Protein AF-A0A5Q0TF15-F1 (afdb_monomer_lite)

Foldseek 3Di:
DKDFDADPVRHTQKIWDCPFLQWIFIWGDDPNDTDTDIHGFDWDKDKDKFKFFDPDAQVVRCVVSPQDPVQSVLQCVQCVLPDNCRPPPDGGKMKMWIFIFTHGPHDTGDRTHTQWIWIGDPPDIFIWGADPVRHTAGPVRHHSPPDDDPDPDPDDDDDPDDD

InterPro domains:
  IPR011055 Duplicated hybrid motif [SSF51261] (28-163)
  IPR045834 Csd3-like, second N-terminal domain [PF19425] (43-163)

Radius of gyration: 25.11 Å; chains: 1; bounding box: 50×53×67 Å

pLDDT: mean 88.48, std 8.02, range [61.94, 98.0]

Secondary structure (DSSP, 8-state):
-EEEEE-TTSSEEEEEEEEETTEEEEEEEETTEEEEEEEEPPPEEEEEEEEEE--S-HHHHHHHTT--HHHHHHHHHHHTTT--HHHH--TT-EEEEEEEEEEETTEEEEEEEEEEEEEE-SS-EEEEEE-TTS-EE-TTS-B-S-PPPSSSSSS-PPPSS--

Organism: NCBI:txid2662262

Sequence (163 aa):
MIEWQLTSTGKIASLSIFRTPKLVSQFRWENGQYQYRPLRKKGIHKTRIYRASMEGNFFHTASDIGLTPPQIRSIYQALYWDIDVTRQAKLGDQLKVAIAQNVIGNQIVGQGKVIGVSYRTQHQHWLLLRADNGQFYAPDGSSNQKTLRRWPLSQPYRISSDF

Structure (mmCIF, N/CA/C/O backbone):
data_AF-A0A5Q0TF15-F1
#
_entry.id   AF-A0A5Q0TF15-F1
#
loop_
_atom_site.group_PDB
_atom_site.id
_atom_site.type_symbol
_atom_site.label_atom_id
_atom_site.label_alt_id
_atom_site.label_comp_id
_atom_site.label_asym_id
_atom_site.label_entity_id
_atom_site.label_seq_id
_atom_site.pdbx_PDB_ins_code
_atom_site.Cartn_x
_atom_site.Cartn_y
_atom_site.Cartn_z
_atom_site.occupancy
_atom_site.B_iso_or_equiv
_atom_site.auth_seq_id
_atom_site.auth_comp_id
_atom_site.auth_asym_id
_atom_site.auth_atom_id
_atom_site.pdbx_PDB_model_num
ATOM 1 N N . MET A 1 1 ? 18.625 -8.246 -17.814 1.00 81.81 1 MET A N 1
ATOM 2 C CA . MET A 1 1 ? 18.700 -9.145 -18.987 1.00 81.81 1 MET A CA 1
ATOM 3 C C . MET A 1 1 ? 19.262 -8.363 -20.158 1.00 81.81 1 MET A C 1
ATOM 5 O O . MET A 1 1 ? 18.983 -7.168 -20.260 1.00 81.81 1 MET A O 1
ATOM 9 N N . ILE A 1 2 ? 20.076 -9.007 -20.986 1.00 89.88 2 ILE A N 1
ATOM 10 C CA . ILE A 1 2 ? 20.648 -8.417 -22.195 1.00 89.88 2 ILE A CA 1
ATOM 11 C C . ILE A 1 2 ? 20.349 -9.387 -23.331 1.00 89.88 2 ILE A C 1
ATOM 13 O O . ILE A 1 2 ? 20.580 -10.582 -23.185 1.00 89.88 2 ILE A O 1
ATOM 17 N N . GLU A 1 3 ? 19.826 -8.865 -24.430 1.00 91.81 3 GLU A N 1
ATOM 18 C CA . GLU A 1 3 ? 19.628 -9.603 -25.674 1.00 91.81 3 GLU A CA 1
ATOM 19 C C . GLU A 1 3 ? 20.444 -8.919 -26.764 1.00 91.81 3 GLU A C 1
ATOM 21 O O . GLU A 1 3 ? 20.519 -7.688 -26.810 1.00 91.81 3 GLU A O 1
ATOM 26 N N . TRP A 1 4 ? 21.060 -9.697 -27.643 1.00 90.75 4 TRP A N 1
ATOM 27 C CA . TRP A 1 4 ? 21.768 -9.159 -28.794 1.00 90.75 4 TRP A CA 1
ATOM 28 C C . TRP A 1 4 ? 21.515 -10.016 -30.025 1.00 90.75 4 TRP A C 1
ATOM 30 O O . TRP A 1 4 ? 21.214 -11.205 -29.934 1.00 90.75 4 TRP A O 1
ATOM 40 N N . GLN A 1 5 ? 21.640 -9.386 -31.185 1.00 90.62 5 GLN A N 1
ATOM 41 C CA . GLN A 1 5 ? 21.574 -10.037 -32.483 1.00 90.62 5 GLN A CA 1
ATOM 42 C C . GLN A 1 5 ? 22.838 -9.693 -33.255 1.00 90.62 5 GLN A C 1
ATOM 44 O O . GLN A 1 5 ? 23.268 -8.537 -33.273 1.00 90.62 5 GLN A O 1
ATOM 49 N N . LEU A 1 6 ? 23.430 -10.703 -33.883 1.00 89.50 6 LEU A N 1
ATOM 50 C CA . LEU A 1 6 ? 24.609 -10.552 -34.724 1.00 89.50 6 LEU A CA 1
ATOM 51 C C . LEU A 1 6 ? 24.195 -10.463 -36.196 1.00 89.50 6 LEU A C 1
ATOM 53 O O . LEU A 1 6 ? 23.203 -11.056 -36.615 1.00 89.50 6 LEU A O 1
ATOM 57 N N . THR A 1 7 ? 24.972 -9.733 -36.984 1.00 84.69 7 THR A N 1
ATOM 58 C CA . THR A 1 7 ? 24.934 -9.775 -38.448 1.00 84.69 7 THR A CA 1
ATOM 59 C C . THR A 1 7 ? 25.579 -11.079 -38.933 1.00 84.69 7 THR A C 1
ATOM 61 O O . THR A 1 7 ? 26.367 -11.690 -38.211 1.00 84.69 7 THR A O 1
ATOM 64 N N . SER A 1 8 ? 25.337 -11.473 -40.187 1.00 81.31 8 SER A N 1
ATOM 65 C CA . SER A 1 8 ? 26.011 -12.605 -40.854 1.00 81.31 8 SER A CA 1
ATOM 66 C C . SER A 1 8 ? 27.548 -12.552 -40.806 1.00 81.31 8 SER A C 1
ATOM 68 O O . SER A 1 8 ? 28.204 -13.576 -40.944 1.00 81.31 8 SER A O 1
ATOM 70 N N . THR A 1 9 ? 28.129 -11.372 -40.571 1.00 82.69 9 THR A N 1
ATOM 71 C CA . THR A 1 9 ? 29.573 -11.126 -40.429 1.00 82.69 9 THR A CA 1
ATOM 72 C C . THR A 1 9 ? 30.087 -11.191 -38.983 1.00 82.69 9 THR A C 1
ATOM 74 O O . THR A 1 9 ? 31.247 -10.874 -38.732 1.00 82.69 9 THR A O 1
ATOM 77 N N . GLY A 1 10 ? 29.238 -11.538 -38.009 1.00 79.81 10 GLY A N 1
ATOM 78 C CA . GLY A 1 10 ? 29.607 -11.649 -36.591 1.00 79.81 10 GLY A CA 1
ATOM 79 C C . GLY A 1 10 ? 29.656 -10.325 -35.814 1.00 79.81 10 GLY A C 1
ATOM 80 O O . GLY A 1 10 ? 29.931 -10.332 -34.617 1.00 79.81 10 GLY A O 1
ATOM 81 N N . LYS A 1 11 ? 29.364 -9.180 -36.448 1.00 83.25 11 LYS A N 1
ATOM 82 C CA . LYS A 1 11 ? 29.220 -7.881 -35.756 1.00 83.25 11 LYS A CA 1
ATOM 83 C C . LYS A 1 11 ? 27.865 -7.777 -35.051 1.00 83.25 11 LYS A C 1
ATOM 85 O O . LYS A 1 11 ? 26.896 -8.373 -35.504 1.00 83.25 11 LYS A O 1
ATOM 90 N N . ILE A 1 12 ? 27.766 -6.991 -33.979 1.00 84.50 12 ILE A N 1
ATOM 91 C CA . ILE A 1 12 ? 26.492 -6.760 -33.280 1.00 84.50 12 ILE A CA 1
ATOM 92 C C . ILE A 1 12 ? 25.589 -5.874 -34.150 1.00 84.50 12 ILE A C 1
ATOM 94 O O . ILE A 1 12 ? 25.848 -4.688 -34.332 1.00 84.50 12 ILE A O 1
ATOM 98 N N . ALA A 1 13 ? 24.508 -6.446 -34.675 1.00 87.81 13 ALA A N 1
ATOM 99 C CA . ALA A 1 13 ? 23.481 -5.717 -35.414 1.00 87.81 13 ALA A CA 1
ATOM 100 C C . ALA A 1 13 ? 22.584 -4.919 -34.459 1.00 87.81 13 ALA A C 1
ATOM 102 O O . ALA A 1 13 ? 22.242 -3.760 -34.709 1.00 87.81 13 ALA A O 1
ATOM 103 N N . SER A 1 14 ? 22.205 -5.542 -33.340 1.00 89.06 14 SER A N 1
ATOM 104 C CA . SER A 1 14 ? 21.426 -4.888 -32.298 1.00 89.06 14 SER A CA 1
ATOM 105 C C . SER A 1 14 ? 21.769 -5.407 -30.904 1.00 89.06 14 SER A C 1
ATOM 107 O O . SER A 1 14 ? 22.071 -6.583 -30.717 1.00 89.06 14 SER A O 1
ATOM 109 N N . LEU A 1 15 ? 21.706 -4.514 -29.921 1.00 91.62 15 LEU A N 1
ATOM 110 C CA . LEU A 1 15 ? 21.877 -4.791 -28.499 1.00 91.62 15 LEU A CA 1
ATOM 111 C C . LEU A 1 15 ? 20.691 -4.190 -27.752 1.00 91.62 15 LEU A C 1
ATOM 113 O O . LEU A 1 15 ? 20.355 -3.023 -27.940 1.00 91.62 15 LEU A O 1
ATOM 117 N N . SER A 1 16 ? 20.050 -4.968 -26.892 1.00 91.69 16 SER A N 1
ATOM 118 C CA . SER A 1 16 ? 18.908 -4.539 -26.093 1.00 91.69 16 SER A CA 1
ATOM 119 C C . SER A 1 16 ? 19.166 -4.844 -24.623 1.00 91.69 16 SER A C 1
ATOM 121 O O . SER A 1 16 ? 19.318 -5.992 -24.214 1.00 91.69 16 SER A O 1
ATOM 123 N N . ILE A 1 17 ? 19.223 -3.788 -23.814 1.00 91.06 17 ILE A N 1
ATOM 124 C CA . ILE A 1 17 ? 19.452 -3.861 -22.371 1.00 91.06 17 ILE A CA 1
ATOM 125 C C . ILE A 1 17 ? 18.125 -3.584 -21.669 1.00 91.06 17 ILE A C 1
ATOM 127 O O . ILE A 1 17 ? 17.593 -2.470 -21.719 1.00 91.06 17 ILE A O 1
ATOM 131 N N . PHE A 1 18 ? 17.595 -4.592 -20.984 1.00 86.69 18 PHE A N 1
ATOM 132 C CA . PHE A 1 18 ? 16.352 -4.486 -20.226 1.00 86.69 18 PHE A CA 1
ATOM 133 C C . PHE A 1 18 ? 16.638 -3.803 -18.887 1.00 86.69 18 PHE A C 1
ATOM 135 O O . PHE A 1 18 ? 17.047 -4.456 -17.926 1.00 86.69 18 PHE A O 1
ATOM 142 N N . ARG A 1 19 ? 16.458 -2.475 -18.841 1.00 84.56 19 ARG A N 1
ATOM 143 C CA . ARG A 1 19 ? 16.702 -1.642 -17.649 1.00 84.56 19 ARG A CA 1
ATOM 144 C C . ARG A 1 19 ? 15.606 -1.839 -16.605 1.00 84.56 19 ARG A C 1
ATOM 146 O O . ARG A 1 19 ? 15.888 -1.999 -15.427 1.00 84.56 19 ARG A O 1
ATOM 153 N N . THR A 1 20 ? 14.352 -1.808 -17.053 1.00 81.94 20 THR A N 1
ATOM 154 C CA . THR A 1 20 ? 13.155 -2.089 -16.247 1.00 81.94 20 THR A CA 1
ATOM 155 C C . THR A 1 20 ? 12.113 -2.781 -17.130 1.00 81.94 20 THR A C 1
ATOM 157 O O . THR A 1 20 ? 12.235 -2.731 -18.355 1.00 81.94 20 THR A O 1
ATOM 160 N N . PRO A 1 21 ? 11.023 -3.335 -16.572 1.00 78.56 21 PRO A N 1
ATOM 161 C CA . PRO A 1 21 ? 9.918 -3.828 -17.396 1.00 78.56 21 PRO A CA 1
ATOM 162 C C . PRO A 1 21 ? 9.308 -2.762 -18.332 1.00 78.56 21 PRO A C 1
ATOM 164 O O . PRO A 1 21 ? 8.740 -3.110 -19.366 1.00 78.56 21 PRO A O 1
ATOM 167 N N . LYS A 1 22 ? 9.440 -1.461 -18.001 1.00 80.81 22 LYS A N 1
ATOM 168 C CA . LYS A 1 22 ? 8.986 -0.327 -18.834 1.00 80.81 22 LYS A CA 1
ATOM 169 C C . LYS A 1 22 ? 10.013 0.138 -19.859 1.00 80.81 22 LYS A C 1
ATOM 171 O O . LYS A 1 22 ? 9.605 0.727 -20.855 1.00 80.81 22 LYS A O 1
ATOM 176 N N . LEU A 1 23 ? 11.307 -0.050 -19.604 1.00 85.19 23 LEU A N 1
ATOM 177 C CA . LEU A 1 23 ? 12.380 0.612 -20.343 1.00 85.19 23 LEU A CA 1
ATOM 178 C C . LEU A 1 23 ? 13.403 -0.396 -20.854 1.00 85.19 23 LEU A C 1
ATOM 180 O O . LEU A 1 23 ? 14.109 -1.034 -20.070 1.00 85.19 23 LEU A O 1
ATOM 184 N N . VAL A 1 24 ? 13.536 -0.446 -22.175 1.00 88.62 24 VAL A N 1
ATOM 185 C CA . VAL A 1 24 ? 14.612 -1.157 -22.860 1.00 88.62 24 VAL A CA 1
ATOM 186 C C . VAL A 1 24 ? 15.492 -0.128 -23.563 1.00 88.62 24 VAL A C 1
ATOM 188 O O . VAL A 1 24 ? 15.011 0.690 -24.346 1.00 88.62 24 VAL A O 1
ATOM 191 N N . SER A 1 25 ? 16.785 -0.152 -23.255 1.00 91.81 25 SER A N 1
ATOM 192 C CA . SER A 1 25 ? 17.795 0.620 -23.976 1.00 91.81 25 SER A CA 1
ATOM 193 C C . SER A 1 25 ? 18.221 -0.191 -25.193 1.00 91.81 25 SER A C 1
ATOM 195 O O . SER A 1 25 ? 18.895 -1.207 -25.027 1.00 91.81 25 SER A O 1
ATOM 197 N N . GLN A 1 26 ? 17.808 0.224 -26.390 1.00 92.12 26 GLN A N 1
ATOM 198 C CA . GLN A 1 26 ? 18.175 -0.446 -27.632 1.00 92.12 26 GLN A CA 1
ATOM 199 C C . GLN A 1 26 ? 19.285 0.332 -28.343 1.00 92.12 26 GLN A C 1
ATOM 201 O O . GLN A 1 26 ? 19.202 1.549 -28.489 1.00 92.12 26 GLN A O 1
ATOM 206 N N . PHE A 1 27 ? 20.303 -0.385 -28.804 1.00 92.06 27 PHE A N 1
ATOM 207 C CA . PHE A 1 27 ? 21.359 0.113 -29.673 1.00 92.06 27 PHE A CA 1
ATOM 208 C C . PHE A 1 27 ? 21.293 -0.673 -30.977 1.00 92.06 27 PHE A C 1
ATOM 210 O O . PHE A 1 27 ? 21.299 -1.904 -30.951 1.00 92.06 27 PHE A O 1
ATOM 217 N N . ARG A 1 28 ? 21.190 0.016 -32.111 1.00 90.75 28 ARG A N 1
ATOM 218 C CA . ARG A 1 28 ? 21.175 -0.611 -33.440 1.00 90.75 28 ARG A CA 1
ATOM 219 C C . ARG A 1 28 ? 22.269 -0.025 -34.302 1.00 90.75 28 ARG A C 1
ATOM 221 O O . ARG A 1 28 ? 22.482 1.183 -34.280 1.00 90.75 28 ARG A O 1
ATOM 228 N N . TRP A 1 29 ? 22.944 -0.888 -35.045 1.00 87.94 29 TRP A N 1
ATOM 229 C CA . TRP A 1 29 ? 23.899 -0.461 -36.050 1.00 87.94 29 TRP A CA 1
ATOM 230 C C . TRP A 1 29 ? 23.142 0.056 -37.279 1.00 87.94 29 TRP A C 1
ATOM 232 O O . TRP A 1 29 ? 22.541 -0.724 -38.015 1.00 87.94 29 TRP A O 1
ATOM 242 N N . GLU A 1 30 ? 23.149 1.371 -37.488 1.00 86.62 30 GLU A N 1
ATOM 243 C CA . GLU A 1 30 ? 22.524 2.044 -38.632 1.00 86.62 30 GLU A CA 1
ATOM 244 C C . GLU A 1 30 ? 23.494 3.127 -39.143 1.00 86.62 30 GLU A C 1
ATOM 246 O O . GLU A 1 30 ? 24.046 3.897 -38.358 1.00 86.62 30 GLU A O 1
ATOM 251 N N . ASN A 1 31 ? 23.717 3.203 -40.459 1.00 83.38 31 ASN A N 1
ATOM 252 C CA . ASN A 1 31 ? 24.589 4.208 -41.096 1.00 83.38 31 ASN A CA 1
ATOM 253 C C . ASN A 1 31 ? 26.028 4.268 -40.533 1.00 83.38 31 ASN A C 1
ATOM 255 O O . ASN A 1 31 ? 26.580 5.347 -40.339 1.00 83.38 31 ASN A O 1
ATOM 259 N N . GLY A 1 32 ? 26.638 3.112 -40.246 1.00 83.31 32 GLY A N 1
ATOM 260 C CA . GLY A 1 32 ? 28.040 3.032 -39.808 1.00 83.31 32 GLY A CA 1
ATOM 261 C C . GLY A 1 32 ? 28.297 3.400 -38.341 1.00 83.31 32 GLY A C 1
ATOM 262 O O . GLY A 1 32 ? 29.452 3.445 -37.927 1.00 83.31 32 GLY A O 1
ATOM 263 N N . GLN A 1 33 ? 27.248 3.635 -37.550 1.00 88.50 33 GLN A N 1
ATOM 264 C CA . GLN A 1 33 ? 27.341 3.930 -36.120 1.00 88.50 33 GLN A CA 1
ATOM 265 C C . GLN A 1 33 ? 26.211 3.258 -35.333 1.00 88.50 33 GLN A C 1
ATOM 267 O O . GLN A 1 33 ? 25.181 2.868 -35.885 1.00 88.50 33 GLN A O 1
ATOM 272 N N . TYR A 1 34 ? 26.387 3.124 -34.018 1.00 88.94 34 TYR A N 1
ATOM 273 C CA . TYR A 1 34 ? 25.311 2.660 -33.147 1.00 88.94 34 TYR A CA 1
ATOM 274 C C . TYR A 1 34 ? 24.381 3.815 -32.789 1.00 88.94 34 TYR A C 1
ATOM 276 O O . TYR A 1 34 ? 24.784 4.771 -32.130 1.00 88.94 34 TYR A O 1
ATOM 284 N N . GLN A 1 35 ? 23.112 3.695 -33.163 1.00 92.12 35 GLN A N 1
ATOM 285 C CA . GLN A 1 35 ? 22.066 4.608 -32.725 1.00 92.12 35 GLN A CA 1
ATOM 286 C C . GLN A 1 35 ? 21.397 4.088 -31.457 1.00 92.12 35 GLN A C 1
ATOM 288 O O . GLN A 1 35 ? 20.934 2.945 -31.401 1.00 92.12 35 GLN A O 1
ATOM 293 N N . TYR A 1 36 ? 21.307 4.953 -30.449 1.00 91.44 36 TYR A N 1
ATOM 294 C CA . TYR A 1 36 ? 20.555 4.690 -29.229 1.00 91.44 36 TYR A CA 1
ATOM 295 C C . TYR A 1 36 ? 19.075 5.044 -29.412 1.00 91.44 36 TYR A C 1
ATOM 297 O O . TYR A 1 36 ? 18.735 6.168 -29.781 1.00 91.44 36 TYR A O 1
ATOM 305 N N . ARG A 1 37 ? 18.181 4.103 -29.094 1.00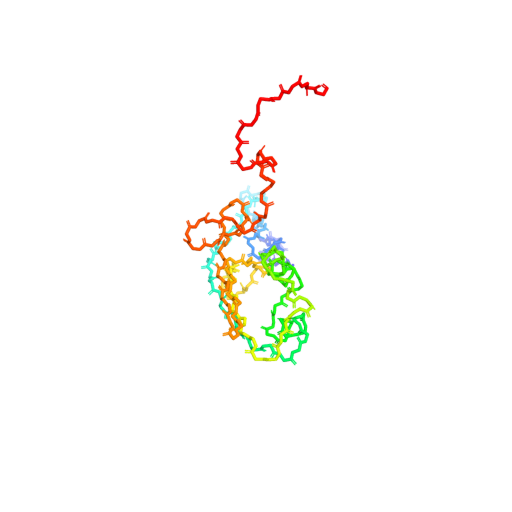 89.94 37 ARG A N 1
ATOM 306 C CA . ARG A 1 37 ? 16.730 4.315 -29.054 1.00 89.94 37 ARG A CA 1
ATOM 307 C C . ARG A 1 37 ? 16.137 3.749 -27.756 1.00 89.94 37 ARG A C 1
ATOM 309 O O . ARG A 1 37 ? 16.235 2.545 -27.504 1.00 89.94 37 ARG A O 1
ATOM 316 N N . PRO A 1 38 ? 15.492 4.575 -26.912 1.00 89.50 38 PRO A N 1
ATOM 317 C CA . PRO A 1 38 ? 14.775 4.078 -25.746 1.00 89.50 38 PRO A CA 1
ATOM 318 C C . PRO A 1 38 ? 13.412 3.507 -26.158 1.00 89.50 38 PRO A C 1
ATOM 320 O O . PRO A 1 38 ? 12.523 4.240 -26.587 1.00 89.50 38 PRO A O 1
ATOM 323 N N . LEU A 1 39 ? 13.207 2.206 -25.961 1.00 85.75 39 LEU A N 1
ATOM 324 C CA . LEU A 1 39 ? 11.901 1.574 -26.136 1.00 85.75 39 LEU A CA 1
ATOM 325 C C . LEU A 1 39 ? 11.142 1.608 -24.808 1.00 85.75 39 LEU A C 1
ATOM 327 O O . LEU A 1 39 ? 11.528 0.960 -23.829 1.00 85.75 39 LEU A O 1
ATOM 331 N N . ARG A 1 40 ? 10.048 2.375 -24.776 1.00 84.56 40 ARG A N 1
ATOM 332 C CA . ARG A 1 40 ? 9.151 2.471 -23.620 1.00 84.56 40 ARG A CA 1
ATOM 333 C C . ARG A 1 40 ? 7.901 1.637 -23.864 1.00 84.56 40 ARG A C 1
ATOM 335 O O . ARG A 1 40 ? 7.082 1.980 -24.713 1.00 84.56 40 ARG A O 1
ATOM 342 N N . LYS A 1 41 ? 7.728 0.557 -23.103 1.00 80.88 41 LYS A N 1
ATOM 343 C CA . LYS A 1 41 ? 6.489 -0.230 -23.145 1.00 80.88 41 LYS A CA 1
ATOM 344 C C . LYS A 1 41 ? 5.391 0.529 -22.395 1.00 80.88 41 LYS A C 1
ATOM 346 O O . LYS A 1 41 ? 5.576 0.898 -21.232 1.00 80.88 41 LYS A O 1
ATOM 351 N N . LYS A 1 42 ? 4.245 0.762 -23.046 1.00 76.00 42 LYS A N 1
ATOM 352 C CA . LYS A 1 42 ? 3.057 1.311 -22.376 1.00 76.00 42 LYS A CA 1
ATOM 353 C C . LYS A 1 42 ? 2.528 0.266 -21.393 1.00 76.00 42 LYS A C 1
ATOM 355 O O . LYS A 1 42 ? 2.321 -0.886 -21.761 1.00 76.00 42 LYS A O 1
ATOM 360 N N . GLY A 1 43 ? 2.367 0.667 -20.135 1.00 78.25 43 GLY A N 1
ATOM 361 C CA . GLY A 1 43 ? 1.732 -0.164 -19.118 1.00 78.25 43 GLY A CA 1
ATOM 362 C C . GLY A 1 43 ? 0.241 0.126 -19.046 1.00 78.25 43 GLY A C 1
ATOM 363 O O . GLY A 1 43 ? -0.170 1.267 -19.238 1.00 78.25 43 GLY A O 1
ATOM 364 N N . ILE A 1 44 ? -0.547 -0.901 -18.752 1.00 84.88 44 ILE A N 1
ATOM 365 C CA . ILE A 1 44 ? -1.979 -0.787 -18.485 1.00 84.88 44 ILE A CA 1
ATOM 366 C C . ILE A 1 44 ? -2.158 -0.708 -16.970 1.00 84.88 44 ILE A C 1
ATOM 368 O O . ILE A 1 44 ? -1.601 -1.522 -16.229 1.00 84.88 44 ILE A O 1
ATOM 372 N N . HIS A 1 45 ? -2.934 0.267 -16.508 1.00 85.81 45 HIS A N 1
ATOM 373 C CA . HIS A 1 45 ? -3.349 0.337 -15.114 1.00 85.81 45 HIS A CA 1
ATOM 374 C C . HIS A 1 45 ? -4.485 -0.6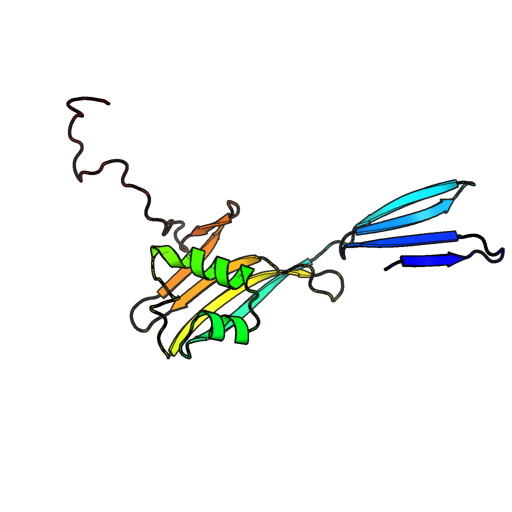59 -14.882 1.00 85.81 45 HIS A C 1
ATOM 376 O O . HIS A 1 45 ? -5.506 -0.607 -15.563 1.00 85.81 45 HIS A O 1
ATOM 382 N N . LYS A 1 46 ? -4.304 -1.579 -13.933 1.00 90.88 46 LYS A N 1
ATOM 383 C CA . LYS A 1 46 ? -5.347 -2.514 -13.502 1.00 90.88 46 LYS A CA 1
ATOM 384 C C . LYS A 1 46 ? -5.559 -2.403 -12.004 1.00 90.88 46 LYS A C 1
ATOM 386 O O . LYS A 1 46 ? -4.596 -2.307 -11.246 1.00 90.88 46 LYS A O 1
ATOM 391 N N . THR A 1 47 ? -6.815 -2.464 -11.587 1.00 94.44 47 THR A N 1
ATOM 392 C CA . THR A 1 47 ? -7.180 -2.534 -10.173 1.00 94.44 47 THR A CA 1
ATOM 393 C C . THR A 1 47 ? -7.426 -3.982 -9.786 1.00 94.44 47 THR A C 1
ATOM 395 O O . THR A 1 47 ? -8.174 -4.690 -10.459 1.00 94.44 47 THR A O 1
ATOM 398 N N . ARG A 1 48 ? -6.814 -4.421 -8.687 1.00 94.31 48 ARG A N 1
ATOM 399 C CA . ARG A 1 48 ? -7.054 -5.729 -8.075 1.00 94.31 48 ARG A CA 1
ATOM 400 C C . ARG A 1 48 ? -7.672 -5.544 -6.698 1.00 94.31 48 ARG A C 1
ATOM 402 O O . ARG A 1 48 ? -7.222 -4.696 -5.932 1.00 94.31 48 ARG A O 1
ATOM 409 N N . ILE A 1 49 ? -8.692 -6.342 -6.395 1.00 96.62 49 ILE A N 1
ATOM 410 C CA . ILE A 1 49 ? -9.376 -6.326 -5.101 1.00 96.62 49 ILE A CA 1
ATOM 411 C C . ILE A 1 49 ? -8.961 -7.560 -4.306 1.00 96.62 49 ILE A C 1
ATOM 413 O O . ILE A 1 49 ? -9.058 -8.682 -4.800 1.00 96.62 49 ILE A O 1
ATOM 417 N N . TYR A 1 50 ? -8.536 -7.332 -3.071 1.00 97.19 50 TYR A N 1
ATOM 418 C CA . TYR A 1 50 ? -8.232 -8.344 -2.069 1.00 97.19 50 TYR A CA 1
ATOM 419 C C . TYR A 1 50 ? -9.331 -8.335 -1.012 1.00 97.19 50 TYR A C 1
ATOM 421 O O . TYR A 1 50 ? -9.883 -7.276 -0.703 1.00 97.19 50 TYR A O 1
ATOM 429 N N . ARG A 1 51 ? -9.675 -9.508 -0.481 1.00 97.38 51 ARG A N 1
ATOM 430 C CA . ARG A 1 51 ? -10.686 -9.671 0.568 1.00 97.38 51 ARG A CA 1
ATOM 431 C C . ARG A 1 51 ? -10.163 -10.655 1.603 1.00 97.38 51 ARG A C 1
ATOM 433 O O . ARG A 1 51 ? -9.619 -11.679 1.209 1.00 97.38 51 ARG A O 1
ATOM 440 N N . ALA A 1 52 ? -10.359 -10.345 2.875 1.00 95.69 52 ALA A N 1
ATOM 441 C CA . ALA A 1 52 ? -10.022 -11.212 3.992 1.00 95.69 52 ALA A CA 1
ATOM 442 C C . ALA A 1 52 ? -11.086 -11.118 5.087 1.00 95.69 52 ALA A C 1
ATOM 444 O O . ALA A 1 52 ? -11.690 -10.058 5.283 1.00 95.69 52 ALA A O 1
ATOM 445 N N . SER A 1 53 ? -11.272 -12.223 5.802 1.00 96.06 53 SER A N 1
ATOM 446 C CA . SER A 1 53 ? -11.872 -12.228 7.132 1.00 96.06 53 SER A CA 1
ATOM 447 C C . SER A 1 53 ? -10.732 -12.265 8.141 1.00 96.06 53 SER A C 1
ATOM 449 O O . SER A 1 53 ? -9.781 -13.015 7.950 1.00 96.06 53 SER A O 1
ATOM 451 N N . MET A 1 54 ? -10.798 -11.445 9.181 1.00 94.44 54 MET A N 1
ATOM 452 C CA . MET A 1 54 ? -9.805 -11.444 10.246 1.00 94.44 54 MET A CA 1
ATOM 453 C C . MET A 1 54 ? -9.895 -12.754 11.022 1.00 94.44 54 MET A C 1
ATOM 455 O O . MET A 1 54 ? -10.972 -13.134 11.484 1.00 94.44 54 MET A O 1
ATOM 459 N N . GLU A 1 55 ? -8.756 -13.424 11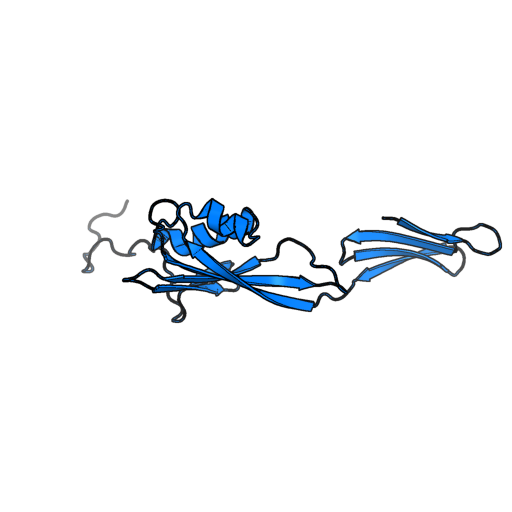.173 1.00 87.19 55 GLU A N 1
ATOM 460 C CA . GLU A 1 55 ? -8.612 -14.659 11.961 1.00 87.19 55 GLU A CA 1
ATOM 461 C C . GLU A 1 55 ? -7.840 -14.416 13.270 1.00 87.19 55 GLU A C 1
ATOM 463 O O . GLU A 1 55 ? -7.651 -15.316 14.081 1.00 87.19 55 GLU A O 1
ATOM 468 N N . GLY A 1 56 ? -7.411 -13.173 13.504 1.00 81.31 56 GLY A N 1
ATOM 469 C CA . GLY A 1 56 ? -6.656 -12.766 14.682 1.00 81.31 56 GLY A CA 1
ATOM 470 C C . GLY A 1 56 ? -5.732 -11.607 14.343 1.00 81.31 56 GLY A C 1
ATOM 471 O O . GLY A 1 56 ? -6.156 -10.456 14.285 1.00 81.31 56 GLY A O 1
ATOM 472 N N . ASN A 1 57 ? -4.455 -11.902 14.093 1.00 90.81 57 ASN A N 1
ATOM 473 C CA . ASN A 1 57 ? -3.467 -10.869 13.798 1.00 90.81 57 ASN A CA 1
ATOM 474 C C . ASN A 1 57 ? -3.689 -10.245 12.405 1.00 90.81 57 ASN A C 1
ATOM 476 O O . ASN A 1 57 ? -3.626 -10.933 11.382 1.00 90.81 57 ASN A O 1
ATOM 480 N N . PHE A 1 58 ? -3.878 -8.922 12.373 1.00 94.19 58 PHE A N 1
ATOM 481 C CA . PHE A 1 58 ? -4.082 -8.149 11.144 1.00 94.19 58 PHE A CA 1
ATOM 482 C C . PHE A 1 58 ? -2.951 -8.326 10.124 1.00 94.19 58 PHE A C 1
ATOM 484 O O . PHE A 1 58 ? -3.216 -8.505 8.937 1.00 94.19 58 PHE A O 1
ATOM 491 N N . PHE A 1 59 ? -1.690 -8.280 10.566 1.00 94.50 59 PHE A N 1
ATOM 492 C CA . PHE A 1 59 ? -0.542 -8.385 9.666 1.00 94.50 59 PHE A CA 1
ATOM 493 C C . PHE A 1 59 ? -0.460 -9.776 9.034 1.00 94.50 59 PHE A C 1
ATOM 495 O O . PHE A 1 59 ? -0.226 -9.872 7.832 1.00 94.50 59 PHE A O 1
ATOM 502 N N . HIS A 1 60 ? -0.697 -10.829 9.822 1.00 94.44 60 HIS A N 1
ATOM 503 C CA . HIS A 1 60 ? -0.727 -12.207 9.328 1.00 94.44 60 HIS A CA 1
ATOM 504 C C . HIS A 1 60 ? -1.836 -12.386 8.286 1.00 94.44 60 HIS A C 1
ATOM 506 O O . HIS A 1 60 ? -1.538 -12.647 7.125 1.00 94.44 60 HIS A O 1
ATOM 512 N N . THR A 1 61 ? -3.075 -12.035 8.650 1.00 95.19 61 THR A N 1
ATOM 513 C CA . THR A 1 61 ? -4.242 -12.101 7.753 1.00 95.19 61 THR A CA 1
ATOM 514 C C . THR A 1 61 ? -4.000 -11.341 6.440 1.00 95.19 61 THR A C 1
ATOM 516 O O . THR A 1 61 ? -4.323 -11.812 5.350 1.00 95.19 61 THR A O 1
ATOM 519 N N . ALA A 1 62 ? -3.425 -10.136 6.522 1.00 95.44 62 ALA A N 1
ATOM 520 C CA . ALA A 1 62 ? -3.129 -9.320 5.351 1.00 95.44 62 ALA A CA 1
ATOM 521 C C . ALA A 1 62 ? -2.010 -9.929 4.482 1.00 95.44 62 ALA A C 1
ATOM 523 O O . ALA A 1 62 ? -2.088 -9.881 3.252 1.00 95.44 62 ALA A O 1
ATOM 524 N N . SER A 1 63 ? -0.989 -10.516 5.107 1.00 95.62 63 SER A N 1
ATOM 525 C CA . SER A 1 63 ? 0.095 -11.218 4.417 1.00 95.62 63 SER A CA 1
ATOM 526 C C . SER A 1 63 ? -0.407 -12.477 3.704 1.00 95.62 63 SER A C 1
ATOM 528 O O . SER A 1 63 ? -0.017 -12.714 2.561 1.00 95.62 63 SER A O 1
ATOM 530 N N . ASP A 1 64 ? -1.314 -13.237 4.321 1.00 95.19 64 ASP A N 1
ATOM 531 C CA . ASP A 1 64 ? -1.833 -14.503 3.783 1.00 95.19 64 ASP A CA 1
ATOM 532 C C . ASP A 1 64 ? -2.662 -14.305 2.513 1.00 95.19 64 ASP A C 1
ATOM 534 O O . ASP A 1 64 ? -2.581 -15.095 1.571 1.00 95.19 64 ASP A O 1
ATOM 538 N N . ILE A 1 65 ? -3.386 -13.185 2.411 1.00 94.94 65 ILE A N 1
ATOM 539 C CA . ILE A 1 65 ? -4.078 -12.814 1.168 1.00 94.94 65 ILE A CA 1
ATOM 540 C C . ILE A 1 65 ? -3.133 -12.227 0.101 1.00 94.94 65 ILE A C 1
ATOM 542 O O . ILE A 1 65 ? -3.586 -11.807 -0.966 1.00 94.94 65 ILE A O 1
ATOM 546 N N . GLY A 1 66 ? -1.822 -12.196 0.355 1.00 93.50 66 GLY A N 1
ATOM 547 C CA . GLY A 1 66 ? -0.794 -11.782 -0.597 1.00 93.50 66 GLY A CA 1
ATOM 548 C C . GLY A 1 66 ? -0.548 -10.274 -0.656 1.00 93.50 66 GLY A C 1
ATOM 549 O O . GLY A 1 66 ? -0.077 -9.780 -1.688 1.00 93.50 66 GLY A O 1
ATOM 550 N N . LEU A 1 67 ? -0.875 -9.527 0.406 1.00 95.44 67 LEU A N 1
ATOM 551 C CA . LEU A 1 67 ? -0.479 -8.123 0.514 1.00 95.44 67 LEU A CA 1
ATOM 552 C C . LEU A 1 67 ? 0.999 -8.012 0.889 1.00 95.44 67 LEU A C 1
ATOM 554 O O . LEU A 1 67 ? 1.510 -8.724 1.748 1.00 95.44 67 LEU A O 1
ATOM 558 N N . THR A 1 68 ? 1.700 -7.073 0.262 1.00 95.38 68 THR A N 1
ATOM 559 C CA . THR A 1 68 ? 3.114 -6.817 0.556 1.00 95.38 68 THR A CA 1
ATOM 560 C C . THR A 1 68 ? 3.263 -5.929 1.797 1.00 95.38 68 THR A C 1
ATOM 562 O O . THR A 1 68 ? 2.390 -5.096 2.057 1.00 95.38 68 THR A O 1
ATOM 565 N N . PRO A 1 69 ? 4.381 -5.995 2.544 1.00 95.56 69 PRO A N 1
ATOM 566 C CA . PRO A 1 69 ? 4.561 -5.179 3.749 1.00 95.56 69 PRO A CA 1
ATOM 567 C C . PRO A 1 69 ? 4.336 -3.664 3.546 1.00 95.56 69 PRO A C 1
ATOM 569 O O . PRO A 1 69 ? 3.718 -3.036 4.411 1.00 95.56 69 PRO A O 1
ATOM 572 N N . PRO A 1 70 ? 4.741 -3.043 2.415 1.00 95.12 70 PRO A N 1
ATOM 573 C CA . PRO A 1 70 ? 4.408 -1.643 2.133 1.00 95.12 70 PRO A CA 1
ATOM 574 C C . PRO A 1 70 ? 2.907 -1.385 1.936 1.00 95.12 70 PRO A C 1
ATOM 576 O O . PRO A 1 70 ? 2.407 -0.343 2.358 1.00 95.12 70 PRO A O 1
ATOM 579 N N . GLN A 1 71 ? 2.170 -2.324 1.335 1.00 96.38 71 GLN A N 1
ATOM 580 C CA . GLN A 1 71 ? 0.713 -2.224 1.202 1.00 96.38 71 GLN A CA 1
ATOM 581 C C . GLN A 1 71 ? 0.031 -2.356 2.565 1.00 96.38 71 GLN A C 1
ATOM 583 O O . GLN A 1 71 ? -0.822 -1.535 2.887 1.00 96.38 71 GLN A O 1
ATOM 588 N N . ILE A 1 72 ? 0.451 -3.325 3.388 1.00 96.69 72 ILE A N 1
ATOM 589 C CA . ILE A 1 72 ? -0.062 -3.520 4.754 1.00 96.69 72 I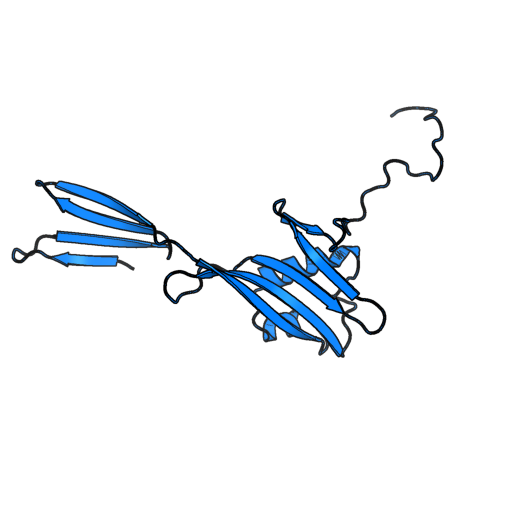LE A CA 1
ATOM 590 C C . ILE A 1 72 ? 0.147 -2.252 5.585 1.00 96.69 72 ILE A C 1
ATOM 592 O O . ILE A 1 72 ? -0.786 -1.758 6.217 1.00 96.69 72 ILE A O 1
ATOM 596 N N . ARG A 1 73 ? 1.346 -1.660 5.511 1.00 95.38 73 ARG A N 1
ATOM 597 C CA . ARG A 1 73 ? 1.652 -0.386 6.173 1.00 95.38 73 ARG A CA 1
ATOM 598 C C . ARG A 1 73 ? 0.752 0.750 5.687 1.00 95.38 73 ARG A C 1
ATOM 600 O O . ARG A 1 73 ? 0.280 1.524 6.510 1.00 95.38 73 ARG A O 1
ATOM 607 N N . SER A 1 74 ? 0.487 0.834 4.382 1.00 95.62 74 SER A N 1
ATOM 608 C CA . SER A 1 74 ? -0.420 1.845 3.823 1.00 95.62 74 SER A CA 1
ATOM 609 C C . SER A 1 74 ? -1.861 1.672 4.310 1.00 95.62 74 SER A C 1
ATOM 611 O O . SER A 1 74 ? -2.538 2.672 4.515 1.00 95.62 74 SER A O 1
ATOM 613 N N . ILE A 1 75 ? -2.331 0.434 4.491 1.00 95.94 75 ILE A N 1
ATOM 614 C CA . ILE A 1 75 ? -3.672 0.141 5.024 1.00 95.94 75 ILE A CA 1
ATOM 615 C C . ILE A 1 75 ? -3.753 0.551 6.494 1.00 95.94 75 ILE A C 1
ATOM 617 O O . ILE A 1 75 ? -4.681 1.252 6.887 1.00 95.94 75 ILE A O 1
ATOM 621 N N . TYR A 1 76 ? -2.752 0.161 7.284 1.00 93.81 76 TYR A N 1
ATOM 622 C CA . TYR A 1 76 ? -2.625 0.571 8.680 1.00 93.81 76 TYR A CA 1
ATOM 623 C C . TYR A 1 76 ? -2.641 2.100 8.821 1.00 93.81 76 TYR A C 1
ATOM 625 O O . TYR A 1 76 ? -3.419 2.632 9.603 1.00 93.81 76 TYR A O 1
ATOM 633 N N . GLN A 1 77 ? -1.841 2.814 8.023 1.00 92.44 77 GLN A N 1
ATOM 634 C CA . GLN A 1 77 ? -1.792 4.279 8.047 1.00 92.44 77 GLN A CA 1
ATOM 635 C C . GLN A 1 77 ? -3.119 4.925 7.647 1.00 92.44 77 GLN A C 1
ATOM 637 O O . GLN A 1 77 ? -3.472 5.955 8.212 1.00 92.44 77 GLN A O 1
ATOM 642 N N . ALA A 1 78 ? -3.845 4.330 6.695 1.00 94.38 78 ALA A N 1
ATOM 643 C CA . ALA A 1 78 ? -5.161 4.820 6.305 1.00 94.38 78 ALA A CA 1
ATOM 644 C C . ALA A 1 78 ? -6.145 4.752 7.479 1.00 94.38 78 ALA A C 1
ATOM 646 O O . ALA A 1 78 ? -6.851 5.718 7.728 1.00 94.38 78 ALA A O 1
ATOM 647 N N . LEU A 1 79 ? -6.161 3.642 8.222 1.00 94.06 79 LEU A N 1
ATOM 648 C CA . LEU A 1 79 ? -7.126 3.404 9.301 1.00 94.06 79 LEU A CA 1
ATOM 649 C C . LEU A 1 79 ? -6.704 3.976 10.662 1.00 94.06 79 LEU A C 1
ATOM 651 O O . LEU A 1 79 ? -7.552 4.116 11.535 1.00 94.06 79 LEU A O 1
ATOM 655 N N . TYR A 1 80 ? -5.426 4.326 10.842 1.00 91.12 80 TYR A N 1
ATOM 656 C CA . TYR A 1 80 ? -4.814 4.636 12.140 1.00 91.12 80 TYR A CA 1
ATOM 657 C C . TYR A 1 80 ? -5.601 5.624 13.016 1.00 91.12 80 TYR A C 1
ATOM 659 O O . TYR A 1 80 ? -5.674 5.449 14.230 1.00 91.12 80 TYR A O 1
ATOM 667 N N . TRP A 1 81 ? -6.177 6.668 12.416 1.00 88.44 81 TRP A N 1
ATOM 668 C CA . TRP A 1 81 ? -6.902 7.698 13.164 1.00 88.44 81 TRP A CA 1
ATOM 669 C C . TRP A 1 81 ? -8.279 7.258 13.659 1.00 88.44 81 TRP A C 1
ATOM 671 O O . TRP A 1 81 ? -8.748 7.784 14.673 1.00 88.44 81 TRP A O 1
ATOM 681 N N . ASP A 1 82 ? -8.885 6.300 12.963 1.00 89.56 82 ASP A N 1
ATOM 682 C CA . ASP A 1 82 ? -10.212 5.775 13.258 1.00 89.56 82 ASP A CA 1
ATOM 683 C C . ASP A 1 82 ? -10.145 4.529 14.146 1.00 89.56 82 ASP A C 1
ATOM 685 O O . ASP A 1 82 ? -10.887 4.409 15.120 1.00 89.56 82 ASP A O 1
ATOM 689 N N . ILE A 1 83 ? -9.250 3.596 13.811 1.00 91.44 83 ILE A N 1
ATOM 690 C CA . ILE A 1 83 ? -9.087 2.320 14.501 1.00 91.44 83 ILE A CA 1
ATOM 691 C C . ILE A 1 83 ? -7.655 1.797 14.367 1.00 91.44 83 ILE A C 1
ATOM 693 O O . ILE A 1 83 ? -7.098 1.658 13.276 1.00 91.44 83 ILE A O 1
ATOM 697 N N . ASP A 1 84 ? -7.074 1.405 15.500 1.00 92.25 84 ASP A N 1
ATOM 698 C CA . ASP A 1 84 ? -5.807 0.681 15.513 1.00 92.25 84 ASP A CA 1
ATOM 699 C C . ASP A 1 84 ? -6.046 -0.808 15.227 1.00 92.25 84 ASP A C 1
ATOM 701 O O . ASP A 1 84 ? -6.133 -1.636 16.138 1.00 92.25 84 ASP A O 1
ATOM 705 N N . VAL A 1 85 ? -6.149 -1.160 13.943 1.00 92.38 85 VAL A N 1
ATOM 706 C CA . VAL A 1 85 ? -6.356 -2.548 13.490 1.00 92.38 85 VAL A CA 1
ATOM 707 C C . VAL A 1 85 ? -5.244 -3.506 13.919 1.00 92.38 85 VAL A C 1
ATOM 709 O O . VAL A 1 85 ? -5.463 -4.711 13.950 1.00 92.38 85 VAL A O 1
ATOM 712 N N . THR A 1 86 ? -4.057 -3.013 14.288 1.00 89.88 86 THR A N 1
ATOM 713 C CA . THR A 1 86 ? -2.971 -3.894 14.748 1.00 89.88 86 THR A CA 1
ATOM 714 C C . THR A 1 86 ? -3.243 -4.479 16.130 1.00 89.88 86 THR A C 1
ATOM 716 O O . THR A 1 86 ? -2.708 -5.535 16.461 1.00 89.88 86 THR A O 1
ATOM 719 N N . ARG A 1 87 ? -4.095 -3.811 16.917 1.00 90.62 87 ARG A N 1
ATOM 720 C CA . ARG A 1 87 ? -4.470 -4.214 18.278 1.00 90.62 87 ARG A CA 1
ATOM 721 C C . ARG A 1 87 ? -5.938 -4.589 18.411 1.00 90.62 87 ARG A C 1
ATOM 723 O O . ARG A 1 87 ? -6.278 -5.410 19.252 1.00 90.62 87 ARG A O 1
ATOM 730 N N . GLN A 1 88 ? -6.802 -3.955 17.623 1.00 91.31 88 GLN A N 1
ATOM 731 C CA . GLN A 1 88 ? -8.254 -4.034 17.777 1.00 91.31 88 GLN A CA 1
ATOM 732 C C . GLN A 1 88 ? -8.933 -4.921 16.733 1.00 91.31 88 GLN A C 1
ATOM 734 O O . GLN A 1 88 ? -10.153 -5.058 16.788 1.00 91.31 88 GLN A O 1
ATOM 739 N N . ALA A 1 89 ? -8.185 -5.517 15.797 1.00 92.06 89 ALA A N 1
ATOM 740 C CA . ALA A 1 89 ? -8.761 -6.483 14.871 1.00 92.06 89 ALA A CA 1
ATOM 741 C C . ALA A 1 89 ? -9.293 -7.706 15.626 1.00 92.06 89 ALA A C 1
ATOM 743 O O . ALA A 1 89 ? -8.603 -8.280 16.472 1.00 92.06 89 ALA A O 1
ATOM 744 N N . LYS A 1 90 ? -10.532 -8.094 15.321 1.00 92.62 90 LYS A N 1
ATOM 745 C CA . LYS A 1 90 ? -11.214 -9.230 15.942 1.00 92.62 90 LYS A CA 1
ATOM 746 C C . LYS A 1 90 ? -11.567 -10.279 14.907 1.00 92.62 90 LYS A C 1
ATOM 748 O O . LYS A 1 90 ? -11.742 -9.981 13.728 1.00 92.62 90 LYS A O 1
ATOM 753 N N . LEU A 1 91 ? -11.714 -11.515 15.374 1.00 94.12 91 LEU A N 1
ATOM 754 C CA . LEU A 1 91 ? -12.144 -12.620 14.532 1.00 94.12 91 LEU A CA 1
ATOM 755 C C . LEU A 1 91 ? -13.509 -12.311 13.890 1.00 94.12 91 LEU A C 1
ATOM 757 O O . LEU A 1 91 ? -14.456 -11.938 14.582 1.00 94.12 91 LEU A O 1
ATOM 761 N N . GLY A 1 92 ? -13.591 -12.453 12.567 1.00 92.75 92 GLY A N 1
ATOM 762 C CA . GLY A 1 92 ? -14.791 -12.166 11.774 1.00 92.75 92 GLY A CA 1
ATOM 763 C C . GLY A 1 92 ? -14.897 -10.740 11.217 1.00 92.75 92 GLY A C 1
ATOM 764 O O . GLY A 1 92 ? -15.784 -10.486 10.398 1.00 92.75 92 GLY A O 1
ATOM 765 N N . ASP A 1 93 ? -14.000 -9.818 11.589 1.00 95.88 93 ASP A N 1
ATOM 766 C CA . ASP A 1 93 ? -13.932 -8.504 10.940 1.00 95.88 93 ASP A CA 1
ATOM 767 C C . ASP A 1 93 ? -13.572 -8.662 9.452 1.00 95.88 93 ASP A C 1
ATOM 769 O O . ASP A 1 93 ? -12.761 -9.505 9.071 1.00 95.88 93 ASP A O 1
ATOM 773 N N . GLN A 1 94 ? -14.155 -7.843 8.579 1.00 97.00 94 GLN A N 1
ATOM 774 C CA . GLN A 1 94 ? -13.952 -7.945 7.133 1.00 97.00 94 GLN A CA 1
ATOM 775 C C . GLN A 1 94 ? -13.037 -6.844 6.611 1.00 97.00 94 GLN A C 1
ATOM 777 O O . GLN A 1 94 ? -13.341 -5.656 6.728 1.00 97.00 94 GLN A O 1
ATOM 782 N N . LEU A 1 95 ? -11.970 -7.245 5.923 1.00 97.12 95 LEU A N 1
ATOM 783 C CA . LEU A 1 95 ? -11.072 -6.350 5.205 1.00 97.12 95 LEU A CA 1
ATOM 784 C C . LEU A 1 95 ? -11.251 -6.521 3.695 1.00 97.12 95 LEU A C 1
ATOM 786 O O . LEU A 1 95 ? -11.195 -7.630 3.162 1.00 97.12 95 LEU A O 1
ATOM 790 N N . LYS A 1 96 ? -11.412 -5.409 2.978 1.00 98.00 96 LYS A N 1
ATOM 791 C CA . LYS A 1 96 ? -11.319 -5.358 1.514 1.00 98.00 96 LYS A CA 1
ATOM 792 C C . LYS A 1 96 ? -10.348 -4.258 1.111 1.00 98.00 96 LYS A C 1
ATOM 794 O O . LYS A 1 96 ? -10.420 -3.149 1.631 1.00 98.00 96 LYS A O 1
ATOM 799 N N . VAL A 1 97 ? -9.459 -4.550 0.169 1.00 97.94 97 VAL A N 1
ATOM 800 C CA . VAL A 1 97 ? -8.411 -3.618 -0.267 1.00 97.94 97 VAL A CA 1
ATOM 801 C C . VAL A 1 97 ? -8.389 -3.556 -1.783 1.00 97.94 97 VAL A C 1
ATOM 803 O O . VAL A 1 97 ? -8.325 -4.589 -2.447 1.00 97.94 97 VAL A O 1
ATOM 806 N N . ALA A 1 98 ? -8.411 -2.348 -2.335 1.00 97.75 98 ALA A N 1
ATOM 807 C CA . ALA A 1 98 ? -8.214 -2.101 -3.754 1.00 97.75 98 ALA A CA 1
ATOM 808 C C . ALA A 1 98 ? -6.772 -1.642 -4.006 1.00 97.75 98 ALA A C 1
ATOM 810 O O . ALA A 1 98 ? -6.285 -0.704 -3.369 1.00 97.75 98 ALA A O 1
ATOM 811 N N . ILE A 1 99 ? -6.094 -2.290 -4.953 1.00 96.81 99 ILE A N 1
ATOM 812 C CA . ILE A 1 99 ? -4.706 -2.001 -5.321 1.00 96.81 99 ILE A CA 1
ATOM 813 C C . ILE A 1 99 ? -4.628 -1.671 -6.804 1.00 96.81 99 ILE A C 1
ATOM 815 O O . ILE A 1 99 ? -4.965 -2.502 -7.646 1.00 96.81 99 ILE A O 1
ATOM 819 N N . ALA A 1 100 ? -4.120 -0.484 -7.123 1.00 94.50 100 ALA A N 1
ATOM 820 C CA . ALA A 1 100 ? -3.738 -0.119 -8.479 1.00 94.50 100 ALA A CA 1
ATOM 821 C C . ALA A 1 100 ? -2.362 -0.704 -8.813 1.00 94.50 100 ALA A C 1
ATOM 823 O O . ALA A 1 100 ? -1.364 -0.406 -8.152 1.00 94.50 100 ALA A O 1
ATOM 824 N N . GLN A 1 101 ? -2.292 -1.507 -9.867 1.00 91.44 101 GLN A N 1
ATOM 825 C CA . GLN A 1 101 ? -1.080 -2.154 -10.358 1.00 91.44 101 GLN A CA 1
ATOM 826 C C . GLN A 1 101 ? -0.814 -1.748 -11.809 1.00 91.44 101 GLN A C 1
ATOM 828 O O . GLN A 1 101 ? -1.735 -1.513 -12.591 1.00 91.44 101 GLN A O 1
ATOM 833 N N . ASN A 1 102 ? 0.465 -1.656 -12.173 1.00 87.56 102 ASN A N 1
ATOM 834 C CA . ASN A 1 102 ? 0.875 -1.475 -13.561 1.00 87.56 102 ASN A CA 1
ATOM 835 C C . ASN A 1 102 ? 1.161 -2.849 -14.163 1.00 87.56 102 ASN A C 1
ATOM 837 O O . ASN A 1 102 ? 1.978 -3.586 -13.617 1.00 87.56 102 ASN A O 1
ATOM 841 N N . VAL A 1 103 ? 0.545 -3.165 -15.295 1.00 85.62 103 VAL A N 1
ATOM 842 C CA . VAL A 1 103 ? 0.798 -4.406 -16.035 1.00 85.62 103 VAL A CA 1
ATOM 843 C C . VAL A 1 103 ? 1.453 -4.071 -17.366 1.00 85.62 103 VAL A C 1
ATOM 845 O O . VAL A 1 103 ? 1.016 -3.153 -18.060 1.00 85.62 103 VAL A O 1
ATOM 848 N N . ILE A 1 104 ? 2.514 -4.792 -17.721 1.00 82.19 104 ILE A N 1
ATOM 849 C CA . ILE A 1 104 ? 3.215 -4.634 -19.000 1.00 82.19 104 ILE A CA 1
ATOM 850 C C . ILE A 1 104 ? 3.302 -5.992 -19.670 1.00 82.19 104 ILE A C 1
ATOM 852 O O . ILE A 1 104 ? 3.928 -6.911 -19.142 1.00 82.19 104 ILE A O 1
ATOM 856 N N . GLY A 1 105 ? 2.654 -6.119 -20.829 1.00 79.94 105 GLY A N 1
ATOM 857 C CA . GLY A 1 105 ? 2.376 -7.432 -21.407 1.00 79.94 105 GLY A CA 1
ATOM 858 C C . GLY A 1 105 ? 1.540 -8.250 -20.421 1.00 79.94 105 GLY A C 1
ATOM 859 O O . GLY A 1 105 ? 0.441 -7.833 -20.061 1.00 79.94 105 GLY A O 1
ATOM 860 N N . ASN A 1 106 ? 2.107 -9.349 -19.920 1.00 77.19 106 ASN A N 1
ATOM 861 C CA . ASN A 1 106 ? 1.475 -10.234 -18.934 1.00 77.19 106 ASN A CA 1
ATOM 862 C C . ASN A 1 106 ? 2.103 -10.161 -17.531 1.00 77.19 106 ASN A C 1
ATOM 864 O O . ASN A 1 106 ? 1.727 -10.934 -16.655 1.00 77.19 106 ASN A O 1
ATOM 868 N N . GLN A 1 107 ? 3.050 -9.248 -17.295 1.00 79.62 107 GLN A N 1
ATOM 869 C CA . GLN A 1 107 ? 3.756 -9.151 -16.016 1.00 79.62 107 GLN A CA 1
ATOM 870 C C . GLN A 1 107 ? 3.293 -7.938 -15.208 1.00 79.62 107 GLN A C 1
ATOM 872 O O . GLN A 1 107 ? 3.183 -6.825 -15.730 1.00 79.62 107 GLN A O 1
ATOM 877 N N . ILE A 1 108 ? 3.045 -8.155 -13.915 1.00 80.69 108 ILE A N 1
ATOM 878 C CA . ILE A 1 108 ? 2.808 -7.082 -12.945 1.00 80.69 108 ILE A CA 1
ATOM 879 C C . ILE A 1 108 ? 4.149 -6.410 -12.649 1.00 80.69 108 ILE A C 1
ATOM 881 O O . ILE A 1 108 ? 5.150 -7.073 -12.388 1.00 80.69 108 ILE A O 1
ATOM 885 N N . VAL A 1 109 ? 4.168 -5.082 -12.702 1.00 82.25 109 VAL A N 1
ATOM 886 C CA . VAL A 1 109 ? 5.376 -4.276 -12.544 1.00 82.25 109 VAL A CA 1
ATOM 887 C C . VAL A 1 109 ? 5.271 -3.427 -11.289 1.00 82.25 109 VAL A C 1
ATOM 889 O O . VAL A 1 109 ? 4.407 -2.553 -11.170 1.00 82.25 109 VAL A O 1
ATOM 892 N N . GLY A 1 110 ? 6.214 -3.661 -10.377 1.00 82.44 110 GLY A N 1
ATOM 893 C CA . GLY A 1 110 ? 6.233 -3.049 -9.055 1.00 82.44 110 GLY A CA 1
ATOM 894 C C . GLY A 1 110 ? 5.194 -3.660 -8.116 1.00 82.44 110 GLY A C 1
ATOM 895 O O . GLY A 1 110 ? 4.487 -4.603 -8.454 1.00 82.44 110 GLY A O 1
ATOM 896 N N . GLN A 1 111 ? 5.101 -3.100 -6.914 1.00 83.25 111 GLN A N 1
ATOM 897 C CA . GLN A 1 111 ? 4.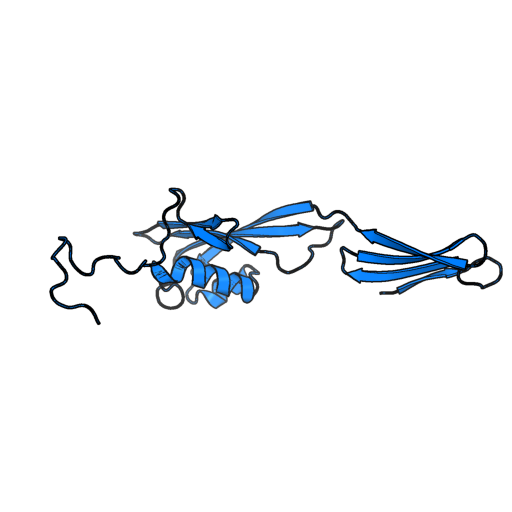215 -3.619 -5.870 1.00 83.25 111 GLN A CA 1
ATOM 898 C C . GLN A 1 111 ? 2.765 -3.137 -6.033 1.00 83.25 111 GLN A C 1
ATOM 900 O O . GLN A 1 111 ? 1.858 -3.695 -5.433 1.00 83.25 111 GLN A O 1
ATOM 905 N N . GLY A 1 112 ? 2.510 -2.118 -6.855 1.00 91.06 112 GLY A N 1
ATOM 906 C CA . GLY A 1 112 ? 1.213 -1.442 -6.886 1.00 91.06 112 GLY A CA 1
ATOM 907 C C . GLY A 1 112 ? 0.989 -0.538 -5.672 1.00 91.06 112 GLY A C 1
ATOM 908 O O . GLY A 1 112 ? 1.808 -0.473 -4.756 1.00 91.06 112 GLY A O 1
ATOM 909 N N . LYS A 1 113 ? -0.107 0.215 -5.696 1.00 94.56 113 LYS A N 1
ATOM 910 C CA . LYS A 1 113 ? -0.468 1.192 -4.663 1.00 94.56 113 LYS A CA 1
ATOM 911 C C . LYS A 1 113 ? -1.851 0.867 -4.124 1.00 94.56 113 LYS A C 1
ATOM 913 O O . LYS A 1 113 ? -2.762 0.633 -4.913 1.00 94.56 113 LYS A O 1
ATOM 918 N N . VAL A 1 114 ? -2.011 0.897 -2.804 1.00 97.12 114 VAL A N 1
ATOM 919 C CA . VAL A 1 114 ? -3.338 0.863 -2.180 1.00 97.12 114 VAL A CA 1
ATOM 920 C C . VAL A 1 114 ? -4.078 2.132 -2.597 1.00 97.12 114 VAL A C 1
ATOM 922 O O . VAL A 1 114 ? -3.546 3.233 -2.446 1.00 97.12 114 VAL A O 1
ATOM 925 N N . ILE A 1 115 ? -5.260 1.962 -3.182 1.00 97.06 115 ILE A N 1
ATOM 926 C CA . ILE A 1 115 ? -6.133 3.057 -3.630 1.00 97.06 115 ILE A CA 1
ATOM 927 C C . ILE A 1 115 ? -7.448 3.103 -2.854 1.00 97.06 115 ILE A C 1
ATOM 929 O O . ILE A 1 115 ? -8.156 4.100 -2.915 1.00 97.06 115 ILE A O 1
ATOM 933 N N . GLY A 1 116 ? -7.770 2.044 -2.113 1.00 97.25 116 GLY A N 1
ATOM 934 C CA . GLY A 1 116 ? -8.947 2.019 -1.264 1.00 97.25 116 GLY A CA 1
ATOM 935 C C . GLY A 1 116 ? -8.889 0.902 -0.234 1.00 97.25 116 GLY A C 1
ATOM 936 O O . GLY A 1 116 ? -8.316 -0.161 -0.488 1.00 97.25 116 GLY A O 1
ATOM 937 N N . VAL A 1 117 ? -9.489 1.156 0.920 1.00 97.69 117 VAL A N 1
ATOM 938 C CA . VAL A 1 117 ? -9.577 0.246 2.059 1.00 97.69 117 VAL A CA 1
ATOM 939 C C . VAL A 1 117 ? -11.004 0.277 2.583 1.00 97.69 117 VAL A C 1
ATOM 941 O O . VAL A 1 117 ? -11.555 1.343 2.823 1.00 97.69 117 VAL A O 1
ATOM 944 N N . SER A 1 118 ? -11.597 -0.894 2.778 1.00 97.31 118 SER A N 1
ATOM 945 C CA . SER A 1 118 ? -12.850 -1.070 3.498 1.00 97.31 118 SER A CA 1
ATOM 946 C C . SER A 1 118 ? -12.594 -2.003 4.670 1.00 97.31 118 SER A C 1
ATOM 948 O O . SER A 1 118 ? -12.260 -3.167 4.451 1.00 97.31 118 SER A O 1
ATOM 950 N N . TYR A 1 119 ? -12.794 -1.520 5.889 1.00 97.12 119 TYR A N 1
ATOM 951 C CA . TYR A 1 119 ? -12.721 -2.321 7.105 1.00 97.12 119 TYR A CA 1
ATOM 952 C C . TYR A 1 119 ? -14.081 -2.315 7.793 1.00 97.12 119 TYR A C 1
ATOM 954 O O . TYR A 1 119 ? -14.638 -1.249 8.043 1.00 97.12 119 TYR A O 1
ATOM 962 N N . ARG A 1 120 ? -14.657 -3.488 8.050 1.00 97.06 120 ARG A N 1
ATOM 963 C CA . ARG A 1 120 ? -15.990 -3.617 8.642 1.00 97.06 120 ARG A CA 1
ATOM 964 C C . ARG A 1 120 ? -15.937 -4.528 9.856 1.00 97.06 120 ARG A C 1
ATOM 966 O O . ARG A 1 120 ? -15.535 -5.679 9.740 1.00 97.06 120 ARG A O 1
ATOM 973 N N . THR A 1 121 ? -16.399 -4.003 10.980 1.00 95.00 121 THR A N 1
ATOM 974 C CA . THR A 1 121 ? -16.658 -4.750 12.212 1.00 95.00 121 THR A CA 1
ATOM 975 C C . THR A 1 121 ? -18.164 -4.992 12.345 1.00 95.00 121 THR A C 1
ATOM 977 O O . THR A 1 121 ? -18.953 -4.615 11.471 1.00 95.00 121 THR A O 1
ATOM 980 N N . GLN A 1 122 ? -18.592 -5.594 13.453 1.00 92.12 122 GLN A N 1
ATOM 981 C CA . GLN A 1 122 ? -20.016 -5.750 13.769 1.00 92.12 122 GLN A CA 1
ATOM 982 C C . GLN A 1 122 ? -20.746 -4.411 13.968 1.00 92.12 122 GLN A C 1
ATOM 984 O O . GLN A 1 122 ? -21.938 -4.323 13.685 1.00 92.12 122 GLN A O 1
ATOM 989 N N . HIS A 1 123 ? -20.045 -3.369 14.427 1.00 91.88 123 HIS A N 1
ATOM 990 C CA . HIS A 1 123 ? -20.664 -2.098 14.821 1.00 91.88 123 HIS A CA 1
ATOM 991 C C . HIS A 1 123 ? -20.339 -0.936 13.884 1.00 91.88 123 HIS A C 1
ATOM 993 O O . HIS A 1 123 ? -21.095 0.029 13.822 1.00 91.88 123 HIS A O 1
ATOM 999 N N . GLN A 1 124 ? -19.203 -0.993 13.188 1.00 94.50 124 GLN A N 1
ATOM 1000 C CA . GLN A 1 124 ? -18.665 0.139 12.437 1.00 94.50 124 GLN A CA 1
ATOM 1001 C C . GLN A 1 124 ? -18.104 -0.300 11.085 1.00 94.50 124 GLN A C 1
ATOM 1003 O O . GLN A 1 124 ? -17.622 -1.422 10.911 1.00 94.50 124 GLN A O 1
ATOM 1008 N N . HIS A 1 125 ? -18.168 0.609 10.114 1.00 95.44 125 HIS A N 1
ATOM 1009 C CA . HIS A 1 125 ? -17.638 0.412 8.770 1.00 95.44 125 HIS A CA 1
ATOM 1010 C C . HIS A 1 125 ? -16.851 1.647 8.352 1.00 95.44 125 HIS A C 1
ATOM 1012 O O . HIS A 1 125 ? -17.382 2.752 8.327 1.00 95.44 125 HIS A O 1
ATOM 1018 N N . TRP A 1 126 ? -15.592 1.431 7.992 1.00 95.50 126 TRP A N 1
ATOM 1019 C CA . TRP A 1 126 ? -14.710 2.448 7.446 1.00 95.50 126 TRP A CA 1
ATOM 1020 C C . TRP A 1 126 ? -14.453 2.141 5.983 1.00 95.50 126 TRP A C 1
ATOM 1022 O O . TRP A 1 126 ? -14.010 1.042 5.646 1.00 95.50 126 TRP A O 1
ATOM 1032 N N . LEU A 1 127 ? -14.723 3.112 5.117 1.00 96.50 127 LEU A N 1
ATOM 1033 C CA . LEU A 1 127 ? -14.373 3.076 3.704 1.00 96.50 127 LEU A CA 1
ATOM 1034 C C . LEU A 1 127 ? -13.507 4.294 3.415 1.00 96.50 127 LEU A C 1
ATOM 1036 O O . LEU A 1 127 ? -13.970 5.419 3.532 1.00 96.50 127 LEU A O 1
ATOM 1040 N N . LEU A 1 128 ? -12.257 4.059 3.041 1.00 96.50 128 LEU A N 1
ATOM 1041 C CA . LEU A 1 128 ? -11.279 5.102 2.782 1.00 96.50 128 LEU A CA 1
ATOM 1042 C C . LEU A 1 128 ? -10.718 4.939 1.375 1.00 96.50 128 LEU A C 1
ATOM 1044 O O . LEU A 1 128 ? -10.302 3.846 0.987 1.00 96.50 128 LEU A O 1
ATOM 1048 N N . LEU A 1 129 ? -10.685 6.027 0.617 1.00 96.06 129 LEU A N 1
ATOM 1049 C CA . LEU A 1 129 ? -10.186 6.096 -0.751 1.00 96.06 129 LEU A CA 1
ATOM 1050 C C . LEU A 1 129 ? -8.973 7.014 -0.804 1.00 96.06 129 LEU A C 1
ATOM 1052 O O . LEU A 1 129 ? -8.934 8.055 -0.150 1.00 96.06 129 LEU A O 1
ATOM 1056 N N . ARG A 1 130 ? -7.969 6.622 -1.584 1.00 95.31 130 ARG A N 1
ATOM 1057 C CA . ARG A 1 130 ? -6.752 7.410 -1.744 1.00 95.31 130 ARG A CA 1
ATOM 1058 C C . ARG A 1 130 ? -6.942 8.461 -2.831 1.00 95.31 130 ARG A C 1
ATOM 1060 O O . ARG A 1 130 ? -7.221 8.103 -3.972 1.00 95.31 130 ARG A O 1
ATOM 1067 N N . ALA A 1 131 ? -6.723 9.725 -2.491 1.00 93.94 131 ALA A N 1
ATOM 1068 C CA . ALA A 1 131 ? -6.718 10.825 -3.449 1.00 93.94 131 ALA A CA 1
ATOM 1069 C C . ALA A 1 131 ? -5.332 11.022 -4.094 1.00 93.94 131 ALA A C 1
ATOM 1071 O O . ALA A 1 131 ? -4.331 10.427 -3.681 1.00 93.94 131 ALA A O 1
ATOM 1072 N N . ASP A 1 132 ? -5.261 11.905 -5.092 1.00 91.38 132 ASP A N 1
ATOM 1073 C CA . ASP A 1 132 ? -4.038 12.184 -5.859 1.00 91.38 132 ASP A CA 1
ATOM 1074 C C . ASP A 1 132 ? -2.912 12.802 -5.019 1.00 91.38 132 ASP A C 1
ATOM 1076 O O . ASP A 1 132 ? -1.732 12.580 -5.290 1.00 91.38 132 ASP A O 1
ATOM 1080 N N . ASN A 1 133 ? -3.262 13.505 -3.937 1.00 90.06 133 ASN A N 1
ATOM 1081 C CA . ASN A 1 133 ? -2.302 14.008 -2.948 1.00 90.06 133 ASN A CA 1
ATOM 1082 C C . ASN A 1 133 ? -1.685 12.894 -2.075 1.00 90.06 133 ASN A C 1
ATOM 1084 O O . ASN A 1 133 ? -0.840 13.154 -1.220 1.00 90.06 133 ASN A O 1
ATOM 1088 N N . GLY A 1 134 ? -2.114 11.647 -2.275 1.00 89.81 134 GLY A N 1
ATOM 1089 C CA . GLY A 1 134 ? -1.615 10.469 -1.591 1.00 89.81 134 GLY A CA 1
ATOM 1090 C C . GLY A 1 134 ? -2.257 10.186 -0.235 1.00 89.81 134 GLY A C 1
ATOM 1091 O O . GLY A 1 134 ? -1.918 9.142 0.330 1.00 89.81 134 GLY A O 1
ATOM 1092 N N . GLN A 1 135 ? -3.158 11.046 0.248 1.00 91.75 135 GLN A N 1
ATOM 1093 C CA . GLN A 1 135 ? -3.894 10.892 1.505 1.00 91.75 135 GLN A CA 1
ATOM 1094 C C . GLN A 1 135 ? -5.180 10.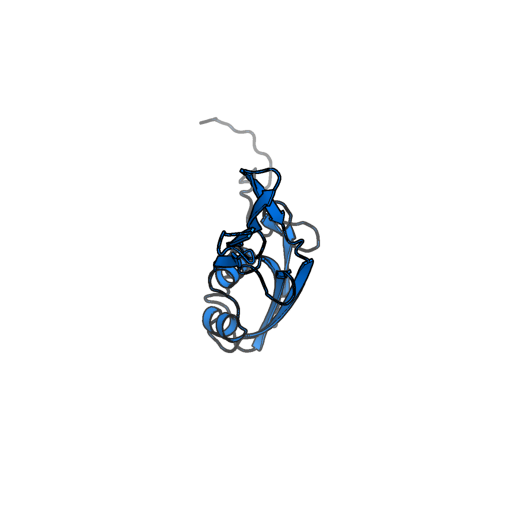082 1.312 1.00 91.75 135 GLN A C 1
ATOM 1096 O O . GLN A 1 135 ? -5.655 9.908 0.188 1.00 91.75 135 GLN A O 1
ATOM 1101 N N . PHE A 1 136 ? -5.722 9.576 2.418 1.00 94.06 136 PHE A N 1
ATOM 1102 C CA . PHE A 1 136 ? -6.960 8.803 2.445 1.00 94.06 136 PHE A CA 1
ATOM 1103 C C . PHE A 1 136 ? -8.120 9.648 2.968 1.00 94.06 136 PHE A C 1
ATOM 1105 O O . PHE A 1 136 ? -7.967 10.377 3.945 1.00 94.06 136 PHE A O 1
ATOM 1112 N N . TYR A 1 137 ? -9.269 9.514 2.316 1.00 93.94 137 TYR A N 1
ATOM 1113 C CA . TYR A 1 137 ? -10.493 10.244 2.622 1.00 93.94 137 TYR A CA 1
ATOM 1114 C C . TYR A 1 137 ? -11.681 9.291 2.639 1.00 93.94 137 TYR A C 1
ATOM 1116 O O . TYR A 1 137 ? -11.690 8.291 1.915 1.00 93.94 137 TYR A O 1
ATOM 1124 N N . ALA A 1 138 ? -12.693 9.610 3.435 1.00 93.44 138 ALA A N 1
ATOM 1125 C CA . ALA A 1 138 ? -13.990 8.962 3.335 1.00 93.44 138 ALA A CA 1
ATOM 1126 C C . ALA A 1 138 ? -14.684 9.334 2.002 1.00 93.44 138 ALA A C 1
ATOM 1128 O O . ALA A 1 138 ? -14.251 10.264 1.312 1.00 93.44 138 ALA A O 1
ATOM 1129 N N . PRO A 1 139 ? -15.747 8.617 1.588 1.00 91.81 139 PRO A N 1
ATOM 1130 C CA . PRO A 1 139 ? -16.397 8.845 0.294 1.00 91.81 139 PRO A CA 1
ATOM 1131 C C . PRO A 1 139 ? -17.013 10.242 0.139 1.00 91.81 139 PRO A C 1
ATOM 1133 O O . PRO A 1 139 ? -17.212 10.695 -0.983 1.00 91.81 139 PRO A O 1
ATOM 1136 N N . ASP A 1 140 ? -17.303 10.916 1.251 1.00 90.75 140 ASP A N 1
ATOM 1137 C CA . ASP A 1 140 ? -17.785 12.299 1.308 1.00 90.75 140 ASP A CA 1
ATOM 1138 C C . ASP A 1 140 ? -16.659 13.346 1.180 1.00 90.75 140 ASP A C 1
ATOM 1140 O O . ASP A 1 140 ? -16.920 14.547 1.193 1.00 90.75 140 ASP A O 1
ATOM 1144 N N . GLY A 1 141 ? -15.402 12.907 1.050 1.00 88.06 141 GLY A N 1
ATOM 1145 C CA . GLY A 1 141 ? -14.225 13.768 0.962 1.00 88.06 141 GLY A CA 1
ATOM 1146 C C . GLY A 1 141 ? -13.678 14.224 2.315 1.00 88.06 141 GLY A C 1
ATOM 1147 O O . GLY A 1 141 ? -12.698 14.971 2.349 1.00 88.06 141 GLY A O 1
ATOM 1148 N N . SER A 1 142 ? -14.259 13.779 3.433 1.00 86.25 142 SER A N 1
ATOM 1149 C CA . SER A 1 142 ? -13.737 14.100 4.758 1.00 86.25 142 SER A CA 1
ATOM 1150 C C . SER A 1 142 ? -12.432 13.346 5.037 1.00 86.25 142 SER A C 1
ATOM 1152 O O . SER A 1 142 ? -12.253 12.181 4.671 1.00 86.25 142 SER A O 1
ATOM 1154 N N . SER A 1 143 ? -11.473 14.039 5.653 1.00 84.50 143 SER A N 1
ATOM 1155 C CA . SER A 1 143 ? -10.253 13.408 6.156 1.00 84.50 143 SER A CA 1
ATOM 1156 C C . SER A 1 143 ? -10.547 12.802 7.518 1.00 84.50 143 SER A C 1
ATOM 1158 O O . SER A 1 143 ? -11.118 13.471 8.379 1.00 84.50 143 SER A O 1
ATOM 1160 N N . ASN A 1 144 ? -10.106 11.569 7.739 1.00 78.75 144 ASN A N 1
ATOM 1161 C CA . ASN A 1 144 ? -10.149 10.960 9.065 1.00 78.75 144 ASN A CA 1
ATOM 1162 C C . ASN A 1 144 ? -8.988 11.409 9.962 1.00 78.75 144 ASN A C 1
ATOM 1164 O O . ASN A 1 144 ? -8.988 11.150 11.165 1.00 78.75 144 ASN A O 1
ATOM 1168 N N . GLN A 1 145 ? -7.986 12.092 9.399 1.00 77.12 145 GLN A N 1
ATOM 1169 C CA . GLN A 1 145 ? -6.903 12.646 10.194 1.00 77.12 145 GLN A CA 1
ATOM 1170 C C . GLN A 1 145 ? -7.493 13.656 11.164 1.00 77.12 145 GLN A C 1
ATOM 1172 O O . GLN A 1 145 ? -8.176 14.595 10.751 1.00 77.12 145 GLN A O 1
ATOM 1177 N N . LYS A 1 146 ? -7.207 13.480 12.456 1.00 68.75 146 LYS A N 1
ATOM 1178 C CA . LYS A 1 146 ? -7.590 14.450 13.480 1.00 68.75 146 LYS A CA 1
ATOM 1179 C C . LYS A 1 146 ? -6.817 15.738 13.219 1.00 68.75 146 LYS A C 1
ATOM 1181 O O . LYS A 1 146 ? -5.712 15.929 13.719 1.00 68.75 146 LYS A O 1
ATOM 1186 N N . THR A 1 147 ? -7.383 16.618 12.400 1.00 63.16 147 THR A N 1
ATOM 1187 C CA . THR A 1 147 ? -6.870 17.970 12.235 1.00 63.16 147 THR A CA 1
ATOM 1188 C C . THR A 1 147 ? -6.952 18.639 13.593 1.00 63.16 147 THR A C 1
ATOM 1190 O O . THR A 1 147 ? -8.015 18.626 14.223 1.00 63.16 147 THR A O 1
ATOM 1193 N N . LEU A 1 148 ? -5.836 19.205 14.052 1.00 65.94 148 LEU A N 1
ATOM 1194 C CA . LEU A 1 148 ? -5.846 20.077 15.217 1.00 65.94 148 LEU A CA 1
ATOM 1195 C C . LEU A 1 148 ? -6.970 21.093 15.018 1.00 65.94 148 LEU A C 1
ATOM 1197 O O . LEU A 1 148 ? -7.072 21.721 13.959 1.00 65.94 148 LEU A O 1
ATOM 1201 N N . ARG A 1 149 ? -7.853 21.218 16.011 1.00 61.94 149 ARG A N 1
ATOM 1202 C CA . ARG A 1 149 ? -8.864 22.268 15.961 1.00 61.94 149 ARG A CA 1
ATOM 1203 C C . ARG A 1 149 ? -8.110 23.593 15.884 1.00 61.94 149 ARG A C 1
ATOM 1205 O O . ARG A 1 149 ? -7.273 23.856 16.741 1.00 61.94 149 ARG A O 1
ATOM 1212 N N . ARG A 1 150 ? -8.403 24.419 14.870 1.00 69.31 150 ARG A N 1
ATOM 1213 C CA . ARG A 1 150 ? -7.839 25.783 14.771 1.00 69.31 150 ARG A CA 1
ATOM 1214 C C . ARG A 1 150 ? -8.070 26.576 16.054 1.00 69.31 150 ARG A C 1
ATOM 1216 O O . ARG A 1 150 ? -7.238 27.388 16.427 1.00 69.31 150 ARG A O 1
ATOM 1223 N N . TRP A 1 151 ? -9.193 26.306 16.709 1.00 69.62 151 TRP A N 1
ATOM 1224 C CA . TRP A 1 151 ? -9.550 26.877 17.991 1.00 69.62 151 TRP A CA 1
ATOM 1225 C C . TRP A 1 151 ? -9.617 25.758 19.030 1.00 69.62 151 TRP A C 1
ATOM 1227 O O . TRP A 1 151 ? -10.387 24.811 18.845 1.00 69.62 151 TRP A O 1
ATOM 1237 N N . PRO A 1 152 ? -8.843 25.838 20.126 1.00 66.38 152 PRO A N 1
ATOM 1238 C CA . PRO A 1 152 ? -8.916 24.851 21.202 1.00 66.38 152 PRO A CA 1
ATOM 1239 C C . PRO A 1 152 ? -10.272 24.881 21.928 1.00 66.38 152 PRO A C 1
ATOM 1241 O O . PRO A 1 152 ? -10.616 23.932 22.627 1.00 66.38 152 PRO A O 1
ATOM 1244 N N . LEU A 1 153 ? -11.054 25.948 21.738 1.00 75.56 153 LEU A N 1
ATOM 1245 C CA . LEU A 1 153 ? -12.336 26.194 22.388 1.00 75.56 153 LEU A CA 1
ATOM 1246 C C . LEU A 1 153 ? -13.478 26.218 21.364 1.00 75.56 153 LEU A C 1
ATOM 1248 O O . LEU A 1 153 ? -13.296 26.587 20.205 1.00 75.56 153 LEU A O 1
ATOM 1252 N N . SER A 1 154 ? -14.671 25.822 21.810 1.00 73.88 154 SER A N 1
ATOM 1253 C CA . SER A 1 154 ? -15.903 25.774 21.005 1.00 73.88 154 SER A CA 1
ATOM 1254 C C . SER A 1 154 ? -16.412 27.159 20.594 1.00 73.88 154 SER A C 1
ATOM 1256 O O . SER A 1 154 ? -17.183 27.275 19.647 1.00 73.88 154 SER A O 1
ATOM 1258 N N . GLN A 1 155 ? -16.003 28.195 21.328 1.00 76.25 155 GLN A N 1
ATOM 1259 C CA . GLN A 1 155 ? -16.361 29.590 21.102 1.00 76.25 155 GLN A CA 1
ATOM 1260 C C . GLN A 1 155 ? -15.096 30.416 20.841 1.00 76.25 155 GLN A C 1
ATOM 1262 O O . GLN A 1 155 ? -14.058 30.152 21.458 1.00 76.25 155 GLN A O 1
ATOM 1267 N N . PRO A 1 156 ? -15.163 31.415 19.946 1.00 71.19 156 PRO A N 1
ATOM 1268 C CA . PRO A 1 156 ? -14.052 32.321 19.710 1.00 71.19 156 PRO A CA 1
ATOM 1269 C C . PRO A 1 156 ? -13.906 33.265 20.909 1.00 71.19 156 PRO A C 1
ATOM 1271 O O . PRO A 1 156 ? -14.658 34.226 21.055 1.00 71.19 156 PRO A O 1
ATOM 1274 N N . TYR A 1 157 ? -12.931 32.994 21.774 1.00 78.94 157 TYR A N 1
ATOM 1275 C CA . TYR A 1 157 ? -12.464 33.968 22.758 1.00 78.94 157 TYR A CA 1
ATOM 1276 C C . TYR A 1 157 ? -11.354 34.815 22.138 1.00 78.94 157 TYR A C 1
ATOM 1278 O O . TYR A 1 157 ? -10.534 34.313 21.365 1.00 78.94 157 TYR A O 1
ATOM 1286 N N . ARG A 1 158 ? -11.324 36.109 22.471 1.00 79.50 158 ARG A N 1
ATOM 1287 C CA . ARG A 1 158 ? -10.234 36.995 22.052 1.00 79.50 158 ARG A CA 1
ATOM 1288 C C . ARG A 1 158 ? -8.935 36.522 22.707 1.00 79.50 158 ARG A C 1
ATOM 1290 O O . ARG A 1 158 ? -8.914 36.281 23.911 1.00 79.50 158 ARG A O 1
ATOM 1297 N N . ILE A 1 159 ? -7.869 36.415 21.917 1.00 74.94 159 ILE A N 1
ATOM 1298 C CA . ILE A 1 159 ? -6.530 36.128 22.433 1.00 74.94 159 ILE A CA 1
ATOM 1299 C C . ILE A 1 159 ? -6.109 37.327 23.292 1.00 74.94 159 ILE A C 1
ATOM 1301 O O . ILE A 1 159 ? -6.077 38.458 22.806 1.00 74.94 159 ILE A O 1
ATOM 1305 N N . SER A 1 160 ? -5.894 37.097 24.588 1.00 83.06 160 SER A N 1
ATOM 1306 C CA . SER A 1 160 ? -5.536 38.151 25.545 1.00 83.06 160 SER A CA 1
ATOM 1307 C C . SER A 1 160 ? -4.041 38.472 25.543 1.00 83.06 160 SER A C 1
ATOM 1309 O O . SER A 1 160 ? -3.668 39.573 25.934 1.00 83.06 160 SER A O 1
ATOM 1311 N N . SER A 1 161 ? -3.203 37.535 25.094 1.00 74.69 161 SER A N 1
ATOM 1312 C CA . SER A 1 161 ? -1.762 37.698 24.910 1.00 74.69 161 SER A CA 1
ATOM 1313 C C . SER A 1 161 ? -1.278 36.717 23.850 1.00 74.69 161 SER A C 1
ATOM 1315 O O . SER A 1 161 ? -1.545 35.519 23.961 1.00 74.69 161 SER A O 1
ATOM 1317 N N . ASP A 1 162 ? -0.571 37.230 22.848 1.00 71.50 162 ASP A N 1
ATOM 1318 C CA . ASP A 1 162 ? 0.165 36.410 21.886 1.00 71.50 162 ASP A CA 1
ATOM 1319 C C . ASP A 1 162 ? 1.505 35.944 22.492 1.00 71.50 162 ASP A C 1
ATOM 1321 O O . ASP A 1 162 ? 1.876 36.379 23.589 1.00 71.50 162 ASP A O 1
ATOM 1325 N N . PHE A 1 163 ? 2.173 35.007 21.811 1.00 73.31 163 PHE A N 1
ATOM 1326 C CA . PHE A 1 163 ? 3.411 34.350 22.257 1.00 73.31 163 PHE A CA 1
ATOM 1327 C C . PHE A 1 163 ? 4.667 35.169 21.937 1.00 73.31 163 PHE A C 1
ATOM 1329 O O . PHE A 1 163 ? 4.691 35.802 20.856 1.00 73.31 163 PHE A O 1
#